Protein AF-A0AAE1HUH4-F1 (afdb_monomer_lite)

pLDDT: mean 73.38, std 11.6, range [44.47, 88.38]

Secondary structure (DSSP, 8-state):
-EEEEEE-SSEEEEEEEEE----SSS---TTSSEEEEEEE-TTSEEEEEEEETTEEEEEEEETTTTEEEEE---TTEEEEEEEEEETTEEEEEEEEEEEGGGS-SEEEEEEEEEEEESSTT---EEEEEEEEEEEEEEE---

Radius of gyration: 15.28 Å; chains: 1; bounding box: 46×29×45 Å

Organism: NCBI:txid407009

Foldseek 3Di:
DDWDWDDDLWKIKIKDKFDFAAAPDDPDDQQFQWKWKWFDDPQGWIWIWIQGQVWIWIWTADPVVRDTDIDDADPQKDKDWHWDQDPVGIMIIMMMIHTCVRHDQWGQKIWIWGWYAPHNHDPHIDTHGPDIDGRPPDNNDD

Sequence (142 aa):
MTMKLTTDTDYLSVEFNAPFIKPNVGSWDSDWDRVHLFLADDSHKLTELRFTELGSTLRLYWAPYNVLKTLSPGDDAKFQGSVKVTDNGTRLTGKAKVHRSLLPPRITLVNAASVHPANSSTSTLEYDNMYSITNYGIALPD

Structure (mmCIF, N/CA/C/O backbone):
data_AF-A0AAE1HUH4-F1
#
_entry.id   AF-A0AAE1HUH4-F1
#
loop_
_atom_site.group_PDB
_atom_site.id
_atom_site.type_symbol
_atom_site.label_atom_id
_atom_site.label_alt_id
_atom_site.label_comp_id
_atom_site.label_asym_id
_atom_site.label_entity_id
_atom_site.label_seq_id
_atom_site.pdbx_PDB_ins_code
_atom_site.Cartn_x
_atom_site.Cartn_y
_atom_site.Cartn_z
_atom_site.occupancy
_atom_site.B_iso_or_equiv
_atom_site.auth_seq_id
_atom_site.auth_comp_id
_atom_site.auth_asym_id
_atom_site.auth_atom_id
_atom_site.pdbx_PDB_model_num
ATOM 1 N N . MET A 1 1 ? 11.261 -7.637 -2.038 1.00 79.88 1 MET A N 1
ATOM 2 C CA . MET A 1 1 ? 10.648 -6.361 -1.603 1.00 79.88 1 MET A CA 1
ATOM 3 C C . MET A 1 1 ? 10.810 -6.308 -0.109 1.00 79.88 1 MET A C 1
ATOM 5 O O . MET A 1 1 ? 10.820 -7.354 0.525 1.00 79.88 1 MET A O 1
ATOM 9 N N . THR A 1 2 ? 10.950 -5.117 0.447 1.00 85.19 2 THR A N 1
ATOM 10 C CA . THR A 1 2 ? 10.806 -4.916 1.885 1.00 85.19 2 THR A CA 1
ATOM 11 C C . THR A 1 2 ? 9.607 -4.021 2.138 1.00 85.19 2 THR A C 1
ATOM 13 O O . THR A 1 2 ? 9.329 -3.105 1.361 1.00 85.19 2 THR A O 1
ATOM 16 N N . MET A 1 3 ? 8.880 -4.312 3.211 1.00 85.50 3 MET A N 1
ATOM 17 C CA . MET A 1 3 ? 7.770 -3.499 3.681 1.00 85.50 3 MET A CA 1
ATOM 18 C C . MET A 1 3 ? 7.820 -3.436 5.200 1.00 85.50 3 MET A C 1
ATOM 20 O O . MET A 1 3 ? 8.030 -4.447 5.872 1.00 85.50 3 MET A O 1
ATOM 24 N N . LYS A 1 4 ? 7.647 -2.229 5.727 1.00 87.56 4 LYS A N 1
ATOM 25 C CA . LYS A 1 4 ? 7.547 -1.954 7.150 1.00 87.56 4 LYS A CA 1
ATOM 26 C C . LYS A 1 4 ? 6.216 -1.272 7.413 1.00 87.56 4 LYS A C 1
ATOM 28 O O . LYS A 1 4 ? 5.910 -0.241 6.819 1.00 87.56 4 LYS A O 1
ATOM 33 N N . LEU A 1 5 ? 5.464 -1.849 8.338 1.00 86.50 5 LEU A N 1
ATOM 34 C CA . LEU A 1 5 ? 4.214 -1.306 8.843 1.00 86.50 5 LEU A CA 1
ATOM 35 C C . LEU A 1 5 ? 4.450 -0.854 10.276 1.00 86.50 5 LEU A C 1
ATOM 37 O O . LEU A 1 5 ? 5.026 -1.591 11.075 1.00 86.50 5 LEU A O 1
ATOM 41 N N . THR A 1 6 ? 4.060 0.377 10.576 1.00 86.94 6 THR A N 1
ATOM 42 C CA . THR A 1 6 ? 4.134 0.948 11.921 1.00 86.94 6 THR A CA 1
ATOM 43 C C . THR A 1 6 ? 2.792 1.586 12.221 1.00 86.94 6 THR A C 1
ATOM 45 O O . THR A 1 6 ? 2.291 2.354 11.405 1.00 86.94 6 THR A O 1
ATOM 48 N N . THR A 1 7 ? 2.212 1.279 13.371 1.00 83.38 7 THR A N 1
ATOM 49 C CA . THR A 1 7 ? 0.950 1.873 13.813 1.00 83.38 7 THR A CA 1
ATOM 50 C C . THR A 1 7 ? 1.205 2.789 14.995 1.00 83.38 7 THR A C 1
ATOM 52 O O . THR A 1 7 ? 1.943 2.425 15.911 1.00 83.38 7 THR A O 1
ATOM 55 N N . ASP A 1 8 ? 0.587 3.962 14.973 1.00 82.81 8 ASP A N 1
ATOM 56 C CA . ASP A 1 8 ? 0.393 4.791 16.159 1.00 82.81 8 ASP A CA 1
ATOM 57 C C . ASP A 1 8 ? -1.100 4.820 16.520 1.00 82.81 8 ASP A C 1
ATOM 59 O O . ASP A 1 8 ? -1.877 4.015 15.998 1.00 82.81 8 ASP A O 1
ATOM 63 N N . THR A 1 9 ? -1.495 5.696 17.446 1.00 80.38 9 THR A N 1
ATOM 64 C CA . THR A 1 9 ? -2.890 5.807 17.871 1.00 80.38 9 T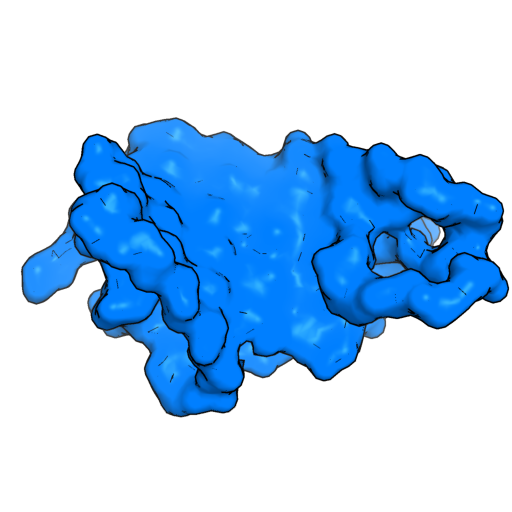HR A CA 1
ATOM 65 C C . THR A 1 9 ? -3.802 6.069 16.676 1.00 80.38 9 THR A C 1
ATOM 67 O O .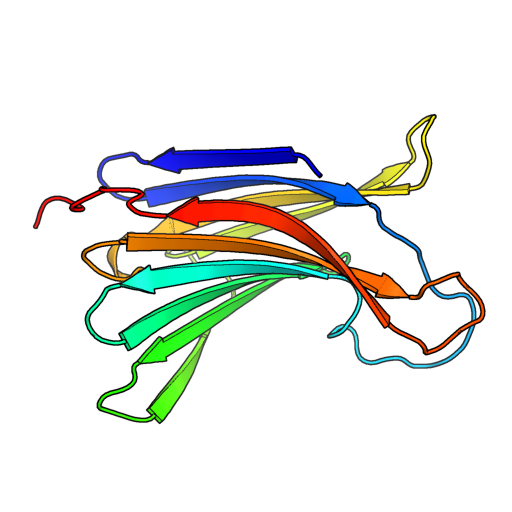 THR A 1 9 ? -4.810 5.394 16.537 1.00 80.38 9 THR A O 1
ATOM 70 N N . ASP A 1 10 ? -3.437 6.994 15.788 1.00 83.44 10 ASP A N 1
ATOM 71 C CA . ASP A 1 10 ? -4.318 7.542 14.755 1.00 83.44 10 ASP A CA 1
ATOM 72 C C . ASP A 1 10 ? -4.022 7.034 13.346 1.00 83.44 10 ASP A C 1
ATOM 74 O O . ASP A 1 10 ? -4.869 7.146 12.460 1.00 83.44 10 ASP A O 1
ATOM 78 N N . TYR A 1 11 ? -2.836 6.482 13.107 1.00 84.50 11 TYR A N 1
ATOM 79 C CA . TYR A 1 11 ? -2.357 6.227 11.760 1.00 84.50 11 TYR A CA 1
ATOM 80 C C . TYR A 1 11 ? -1.646 4.888 11.603 1.00 84.50 11 TYR A C 1
ATOM 82 O O . TYR A 1 11 ? -0.840 4.460 12.430 1.00 84.50 11 TYR A O 1
ATOM 90 N N . LEU A 1 12 ? -1.849 4.297 10.428 1.00 85.94 12 LEU A N 1
ATOM 91 C CA . LEU A 1 12 ? -0.947 3.314 9.851 1.00 85.94 12 LEU A CA 1
ATOM 92 C C . LEU A 1 12 ? 0.073 4.034 8.971 1.00 85.94 12 LEU A C 1
ATOM 94 O O . LEU A 1 12 ? -0.281 4.689 7.990 1.00 85.94 12 LEU A O 1
ATOM 98 N N . SER A 1 13 ? 1.346 3.863 9.298 1.00 87.25 13 SER A N 1
ATOM 99 C CA . SER A 1 13 ? 2.466 4.260 8.456 1.00 87.25 13 SER A CA 1
ATOM 100 C C . SER A 1 13 ? 3.027 3.046 7.723 1.00 87.25 13 SER A C 1
ATOM 102 O O . SER A 1 13 ? 3.344 2.022 8.330 1.00 87.25 13 SER A O 1
ATOM 104 N N . VAL A 1 14 ? 3.172 3.176 6.410 1.00 86.38 14 VAL A N 1
ATOM 105 C CA . VAL A 1 14 ? 3.737 2.163 5.518 1.00 86.38 14 VAL A CA 1
ATOM 106 C C . VAL A 1 14 ? 5.010 2.729 4.926 1.00 86.38 14 VAL A C 1
ATOM 108 O O . VAL A 1 14 ? 4.992 3.833 4.393 1.00 86.38 14 VAL A O 1
ATOM 111 N N . GLU A 1 15 ? 6.095 1.971 4.961 1.00 88.38 15 GLU A N 1
ATOM 112 C CA . GLU A 1 15 ? 7.286 2.236 4.159 1.00 88.38 15 GLU A CA 1
ATOM 113 C C . GLU A 1 15 ? 7.612 0.990 3.345 1.00 88.38 15 GLU A C 1
ATOM 115 O O . GLU A 1 15 ? 7.601 -0.120 3.880 1.00 88.38 15 GLU A O 1
ATOM 120 N N . PHE A 1 16 ? 7.906 1.148 2.057 1.00 86.00 16 PHE A N 1
ATOM 121 C CA . PHE A 1 16 ? 8.233 0.010 1.206 1.00 86.00 16 PHE A CA 1
ATOM 122 C C . PHE A 1 16 ? 9.378 0.298 0.245 1.00 86.00 16 PHE A C 1
ATOM 124 O O . PHE A 1 16 ? 9.701 1.443 -0.087 1.00 86.00 16 PHE A O 1
ATOM 131 N N . ASN A 1 17 ? 9.969 -0.796 -0.221 1.00 86.75 17 ASN A N 1
ATOM 132 C CA . ASN A 1 17 ? 10.973 -0.804 -1.260 1.00 86.75 17 ASN A CA 1
ATOM 133 C C . ASN A 1 17 ? 10.814 -2.060 -2.135 1.00 86.75 17 ASN A C 1
ATOM 135 O O . ASN A 1 17 ? 11.133 -3.180 -1.715 1.00 86.75 17 ASN A O 1
ATOM 139 N N . ALA A 1 18 ? 10.364 -1.880 -3.372 1.00 85.44 18 ALA A N 1
ATOM 140 C CA . ALA A 1 18 ? 10.025 -2.954 -4.299 1.00 85.44 18 ALA A CA 1
ATOM 141 C C . ALA A 1 18 ? 10.832 -2.881 -5.607 1.00 85.44 18 ALA A C 1
ATOM 143 O O . ALA A 1 18 ? 11.292 -1.797 -5.970 1.00 85.44 18 ALA A O 1
ATOM 144 N N . PRO A 1 19 ? 11.035 -4.014 -6.306 1.00 82.38 19 PRO A N 1
ATOM 145 C CA . PRO A 1 19 ? 11.488 -4.007 -7.694 1.00 82.38 19 PRO A CA 1
ATOM 146 C C . PRO A 1 19 ? 10.601 -3.106 -8.557 1.00 82.38 19 PRO A C 1
ATOM 148 O O . PRO A 1 19 ? 9.403 -2.980 -8.303 1.00 82.38 19 PRO A O 1
ATOM 151 N N . PHE A 1 20 ? 11.201 -2.458 -9.549 1.00 79.44 20 PHE A N 1
ATOM 152 C CA . PHE A 1 20 ? 10.492 -1.641 -10.523 1.00 79.44 20 PHE A CA 1
ATOM 153 C C . PHE A 1 20 ? 11.140 -1.815 -11.889 1.00 79.44 20 PHE A C 1
ATOM 155 O O . PHE A 1 20 ? 12.350 -1.634 -12.033 1.00 79.44 20 PHE A O 1
ATOM 162 N N . ILE A 1 21 ? 10.331 -2.143 -12.890 1.00 77.69 21 ILE A N 1
ATOM 163 C CA . ILE A 1 21 ? 10.780 -2.303 -14.269 1.00 77.69 21 ILE A CA 1
ATOM 164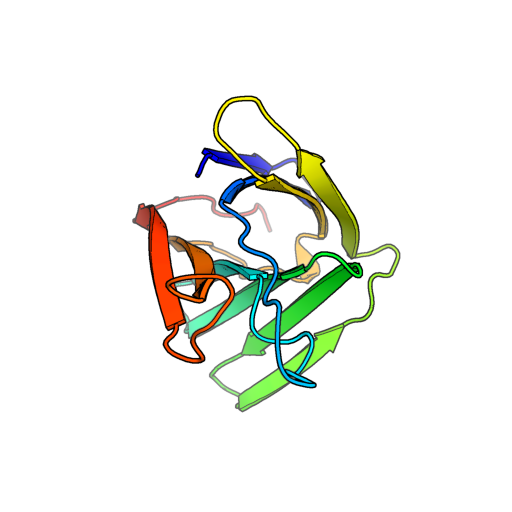 C C . ILE A 1 21 ? 9.972 -1.331 -15.111 1.00 77.69 21 ILE A C 1
ATOM 166 O O . ILE A 1 21 ? 8.788 -1.546 -15.320 1.00 77.69 21 ILE A O 1
ATOM 170 N N . LYS A 1 22 ? 10.618 -0.269 -15.603 1.00 73.62 22 LYS A N 1
ATOM 171 C CA . LYS A 1 22 ? 9.954 0.681 -16.496 1.00 73.62 22 LYS A CA 1
ATOM 172 C C . LYS A 1 22 ? 9.776 0.052 -17.886 1.00 73.62 22 LYS A C 1
ATOM 174 O O . LYS A 1 22 ? 10.782 -0.351 -18.480 1.00 73.62 22 LYS A O 1
ATOM 179 N N . PRO A 1 23 ? 8.554 -0.024 -18.436 1.00 67.94 23 PRO A N 1
ATOM 180 C CA . PRO A 1 23 ? 8.338 -0.513 -19.790 1.00 67.94 23 PRO A CA 1
ATOM 181 C C . PRO A 1 23 ? 8.875 0.477 -20.834 1.00 67.94 23 PRO A C 1
ATOM 183 O O . PRO A 1 23 ? 8.776 1.694 -20.684 1.00 67.94 23 PRO A O 1
ATOM 186 N N . ASN A 1 24 ? 9.432 -0.063 -21.918 1.00 66.44 24 ASN A N 1
ATOM 187 C CA . ASN A 1 24 ? 9.988 0.686 -23.046 1.00 66.44 24 ASN A CA 1
ATOM 188 C C . ASN A 1 24 ? 8.953 0.950 -24.157 1.00 66.44 24 ASN A C 1
ATOM 190 O O . ASN A 1 24 ? 9.233 1.733 -25.063 1.00 66.44 24 ASN A O 1
ATOM 194 N N . VAL A 1 25 ? 7.783 0.294 -24.134 1.00 56.03 25 VAL A N 1
ATOM 195 C CA . VAL A 1 25 ? 6.802 0.338 -25.235 1.00 56.03 25 VAL A CA 1
ATOM 196 C C . VAL A 1 25 ? 5.351 0.354 -24.732 1.00 56.03 25 VAL A C 1
ATOM 198 O O . VAL A 1 25 ? 4.968 -0.466 -23.903 1.00 56.03 25 VAL A O 1
ATOM 201 N N . GLY A 1 26 ? 4.530 1.240 -25.315 1.00 53.12 26 GLY A N 1
ATOM 202 C CA . GLY A 1 26 ? 3.070 1.314 -25.144 1.00 53.12 26 GLY A CA 1
ATOM 203 C C . GLY A 1 26 ? 2.580 2.385 -24.158 1.00 53.12 26 GLY A C 1
ATOM 204 O O . GLY A 1 26 ? 3.223 2.654 -23.148 1.00 53.12 26 GLY A O 1
ATOM 205 N N . SER A 1 27 ? 1.415 2.987 -24.442 1.00 50.94 27 SER A N 1
ATOM 206 C CA . SER A 1 27 ? 0.646 3.759 -23.455 1.00 50.94 27 SER A CA 1
ATOM 207 C C . SER A 1 27 ? -0.082 2.778 -22.539 1.00 50.94 27 SER A C 1
ATOM 209 O O . SER A 1 27 ? -1.274 2.511 -22.698 1.00 50.94 27 SER A O 1
ATOM 211 N N . TRP A 1 28 ? 0.660 2.154 -21.637 1.00 51.50 28 TRP A N 1
ATOM 212 C CA . TRP A 1 28 ? 0.045 1.335 -20.610 1.00 51.50 28 TRP A CA 1
ATOM 213 C C . TRP A 1 28 ? -0.493 2.263 -19.538 1.00 51.50 28 TRP A C 1
ATOM 215 O O . TRP A 1 28 ? 0.176 3.210 -19.125 1.00 51.50 28 TRP A O 1
ATOM 225 N N . ASP A 1 29 ? -1.739 2.006 -19.157 1.00 49.59 29 ASP A N 1
ATOM 226 C CA . ASP A 1 29 ? -2.400 2.631 -18.024 1.00 49.59 29 ASP A CA 1
ATOM 227 C C . ASP A 1 29 ? -1.382 2.743 -16.879 1.00 49.59 29 ASP A C 1
ATOM 229 O O . ASP A 1 29 ? -0.712 1.764 -16.541 1.00 49.59 29 ASP A O 1
ATOM 233 N N . SER A 1 30 ? -1.278 3.900 -16.226 1.00 54.28 30 SER A N 1
ATOM 234 C CA . SER A 1 30 ? -0.464 4.103 -15.008 1.00 54.28 30 SER A CA 1
ATOM 235 C C . SER A 1 30 ? -0.893 3.201 -13.830 1.00 54.28 30 SER A C 1
ATOM 237 O O . SER A 1 30 ? -0.527 3.419 -12.668 1.00 54.28 30 SER A O 1
ATOM 239 N N . ASP A 1 31 ? -1.749 2.219 -14.130 1.00 51.38 31 ASP A N 1
ATOM 240 C CA . ASP A 1 31 ? -2.428 1.316 -13.246 1.00 51.38 31 ASP A CA 1
ATOM 241 C C . ASP A 1 31 ? -1.672 0.032 -12.900 1.00 51.38 31 ASP A C 1
ATOM 243 O O . ASP A 1 31 ? -2.051 -0.609 -11.917 1.00 51.38 31 ASP A O 1
ATOM 247 N N . TRP A 1 32 ? -0.599 -0.289 -13.632 1.00 55.94 32 TRP A N 1
ATOM 248 C CA . TRP A 1 32 ? -0.034 -1.644 -13.676 1.00 55.94 32 TRP A CA 1
ATOM 249 C C . TRP A 1 32 ? 1.392 -1.790 -13.107 1.00 55.94 32 TRP A C 1
ATOM 251 O O . TRP A 1 32 ? 1.698 -2.866 -12.605 1.00 55.94 32 TRP A O 1
ATOM 261 N N . ASP A 1 33 ? 2.215 -0.730 -13.073 1.00 60.12 33 ASP A N 1
ATOM 262 C CA . ASP A 1 33 ? 3.504 -0.720 -12.349 1.00 60.12 33 ASP A CA 1
ATOM 263 C C . ASP A 1 33 ? 3.324 -0.167 -10.939 1.00 60.12 33 ASP A C 1
ATOM 265 O O . ASP A 1 33 ? 3.356 1.050 -10.701 1.00 60.12 33 ASP A O 1
ATOM 269 N N . ARG A 1 34 ? 3.063 -1.068 -9.993 1.00 77.56 34 ARG A N 1
ATOM 270 C CA . ARG A 1 34 ? 2.594 -0.669 -8.670 1.00 77.56 34 ARG A CA 1
ATOM 271 C C . ARG A 1 34 ? 3.051 -1.583 -7.560 1.00 77.56 34 ARG A C 1
ATOM 273 O O . ARG A 1 34 ? 3.221 -2.783 -7.735 1.00 77.56 34 ARG A O 1
ATOM 280 N N . VAL A 1 35 ? 3.114 -1.015 -6.364 1.00 83.62 35 VAL A N 1
ATOM 281 C CA . VAL A 1 35 ? 2.968 -1.803 -5.141 1.00 83.62 35 VAL A CA 1
ATOM 282 C C . VAL A 1 35 ? 1.516 -1.732 -4.704 1.00 83.62 35 VAL A C 1
ATOM 284 O O . VAL A 1 35 ? 0.970 -0.642 -4.537 1.00 83.62 35 VAL A O 1
ATOM 287 N N . HIS A 1 36 ? 0.900 -2.896 -4.534 1.00 85.75 36 HIS A N 1
ATOM 288 C CA . HIS A 1 36 ? -0.438 -3.050 -3.980 1.00 85.75 36 HIS A CA 1
ATOM 289 C C . HIS A 1 36 ? -0.298 -3.599 -2.568 1.00 85.75 36 HIS A C 1
ATOM 291 O O . HIS A 1 36 ? 0.331 -4.636 -2.383 1.00 85.75 36 HIS A O 1
ATOM 297 N N . LEU A 1 37 ? -0.872 -2.913 -1.585 1.00 86.44 37 LEU A N 1
ATOM 298 C CA . LEU A 1 37 ? -0.968 -3.372 -0.203 1.00 86.44 37 LEU A CA 1
ATOM 299 C C . LEU A 1 37 ? -2.442 -3.507 0.171 1.00 86.44 37 LEU A C 1
ATOM 301 O O . LEU A 1 37 ? -3.175 -2.524 0.205 1.00 86.44 37 LEU A O 1
ATOM 305 N N . PHE A 1 38 ? -2.846 -4.729 0.472 1.00 87.31 38 PHE A N 1
ATOM 306 C CA . PHE A 1 38 ? -4.170 -5.127 0.909 1.00 87.31 38 PHE A CA 1
ATOM 307 C C . PHE A 1 38 ? -4.191 -5.293 2.427 1.00 87.31 38 PHE A C 1
ATOM 309 O O . PHE A 1 38 ? -3.371 -6.010 3.002 1.00 87.31 38 PHE A O 1
ATOM 316 N N . LEU A 1 39 ? -5.155 -4.638 3.062 1.00 87.31 39 LEU A N 1
ATOM 317 C CA . LEU A 1 39 ? -5.444 -4.708 4.488 1.00 87.31 39 LEU A CA 1
ATOM 318 C C . LEU A 1 39 ? -6.890 -5.163 4.620 1.00 87.31 39 LEU A C 1
ATOM 320 O O . LEU A 1 39 ? -7.786 -4.425 4.215 1.00 87.31 39 LEU A O 1
ATOM 324 N N . ALA A 1 40 ? -7.123 -6.359 5.146 1.00 86.44 40 ALA A N 1
ATOM 325 C CA . ALA A 1 40 ? -8.468 -6.904 5.279 1.00 86.44 40 ALA A CA 1
ATOM 326 C C . ALA A 1 40 ? -8.790 -7.281 6.724 1.00 86.44 40 ALA A C 1
ATOM 328 O O . ALA A 1 40 ? -7.898 -7.651 7.492 1.00 86.44 40 ALA A O 1
ATOM 329 N N . ASP A 1 41 ? -10.072 -7.183 7.065 1.00 85.12 41 ASP A N 1
ATOM 330 C CA . ASP A 1 41 ? -10.639 -7.783 8.270 1.00 85.12 41 ASP A CA 1
ATOM 331 C C . ASP A 1 41 ? -11.475 -9.030 7.950 1.00 85.12 41 ASP A C 1
ATOM 333 O O . ASP A 1 41 ? -11.846 -9.293 6.802 1.00 85.12 41 ASP A O 1
ATOM 337 N N . ASP A 1 42 ? -11.816 -9.783 8.996 1.00 80.25 42 ASP A N 1
ATOM 338 C CA . ASP A 1 42 ? -12.645 -10.992 8.893 1.00 80.25 42 ASP A CA 1
ATOM 339 C C . ASP A 1 42 ? -14.107 -10.687 8.502 1.00 80.25 42 ASP A C 1
ATOM 341 O O . ASP A 1 42 ? -14.874 -11.601 8.210 1.00 80.25 42 ASP A O 1
ATOM 345 N N . SER A 1 43 ? -14.507 -9.409 8.486 1.00 74.69 43 SER A N 1
ATOM 346 C CA . SER A 1 43 ? -15.850 -8.937 8.121 1.00 74.69 43 SER A CA 1
ATOM 347 C C . SER A 1 43 ? -15.955 -8.474 6.663 1.00 74.69 43 SER A C 1
ATOM 349 O O . SER A 1 43 ? -16.936 -7.832 6.280 1.00 74.69 43 SER A O 1
ATOM 351 N N . HIS A 1 44 ? -14.955 -8.814 5.840 1.00 72.75 44 HIS A N 1
ATOM 352 C CA . HIS A 1 44 ? -14.874 -8.481 4.418 1.00 72.75 44 HIS A CA 1
ATOM 353 C C . HIS A 1 44 ? -14.740 -6.974 4.122 1.00 72.75 44 HIS A C 1
ATOM 355 O O . HIS A 1 44 ? -15.080 -6.510 3.028 1.00 72.75 44 HIS A O 1
ATOM 361 N N . LYS A 1 45 ? -14.227 -6.179 5.066 1.00 80.50 45 LYS A N 1
ATOM 362 C CA . LYS A 1 45 ? -13.731 -4.834 4.752 1.00 80.50 45 LYS A CA 1
ATOM 363 C C . LYS A 1 45 ? -12.295 -4.942 4.264 1.00 80.50 45 LYS A C 1
ATOM 365 O O . LYS A 1 45 ? -11.477 -5.625 4.874 1.00 80.50 45 LYS A O 1
ATOM 370 N N . LEU A 1 46 ? -11.995 -4.245 3.175 1.00 83.50 46 LEU A N 1
ATOM 371 C CA . LEU A 1 46 ? -10.696 -4.256 2.525 1.00 83.50 46 LEU A CA 1
ATOM 372 C C . LEU A 1 46 ? -10.265 -2.821 2.227 1.00 83.50 46 LEU A C 1
ATOM 374 O O . LEU A 1 46 ? -10.977 -2.065 1.570 1.00 83.50 46 LEU A O 1
ATOM 378 N N . THR A 1 47 ? -9.058 -2.473 2.643 1.00 84.94 47 THR A N 1
ATOM 379 C CA . THR A 1 47 ? -8.370 -1.269 2.189 1.00 84.94 47 THR A CA 1
ATOM 380 C C . THR A 1 47 ? -7.211 -1.680 1.296 1.00 84.94 47 THR A C 1
ATOM 382 O O . THR A 1 47 ? -6.392 -2.517 1.670 1.00 84.94 47 THR A O 1
ATOM 385 N N . GLU A 1 48 ? -7.139 -1.086 0.111 1.00 85.06 48 GLU A N 1
ATOM 386 C CA . GLU A 1 48 ? -6.042 -1.254 -0.830 1.00 85.06 48 GLU A CA 1
ATOM 387 C C . GLU A 1 48 ? -5.274 0.066 -0.971 1.00 85.06 48 GLU A C 1
ATOM 389 O O . GLU A 1 48 ? -5.815 1.103 -1.365 1.00 85.06 48 GLU A O 1
ATOM 394 N N . LEU A 1 49 ? -3.981 0.014 -0.671 1.00 81.44 49 LEU A N 1
ATOM 395 C CA . LEU A 1 49 ? -3.030 1.094 -0.885 1.00 81.44 49 LEU A CA 1
ATOM 396 C C . LEU A 1 49 ? -2.242 0.789 -2.152 1.00 81.44 49 LEU A C 1
ATOM 398 O O . LEU A 1 49 ? -1.544 -0.222 -2.226 1.00 81.44 49 LEU A O 1
ATOM 402 N N . ARG A 1 50 ? -2.352 1.668 -3.146 1.00 80.94 50 ARG A N 1
ATOM 403 C CA . ARG A 1 50 ? -1.628 1.560 -4.411 1.00 80.94 50 ARG A CA 1
ATOM 404 C C . ARG A 1 50 ? -0.548 2.617 -4.479 1.00 80.94 50 ARG A C 1
ATOM 406 O O . ARG A 1 50 ? -0.827 3.803 -4.324 1.00 80.94 50 ARG A O 1
ATOM 413 N N . PHE A 1 51 ? 0.671 2.198 -4.767 1.00 78.19 51 PHE A N 1
ATOM 414 C CA . PHE A 1 51 ? 1.813 3.086 -4.929 1.00 78.19 51 PHE A CA 1
ATOM 415 C C . PHE A 1 51 ? 2.359 2.961 -6.340 1.00 78.19 51 PHE A C 1
ATOM 417 O O . PHE A 1 51 ? 2.605 1.851 -6.796 1.00 78.19 51 PHE A O 1
ATOM 424 N N . THR A 1 52 ? 2.555 4.089 -7.011 1.00 74.81 52 THR A N 1
ATOM 425 C CA . THR A 1 52 ? 3.018 4.192 -8.402 1.00 74.81 52 THR A CA 1
ATOM 426 C C . THR A 1 52 ? 4.202 5.159 -8.480 1.00 74.81 52 THR A C 1
ATOM 428 O O . THR A 1 52 ? 4.495 5.869 -7.512 1.00 74.81 52 THR A O 1
ATOM 431 N N . GLU A 1 53 ? 4.865 5.240 -9.637 1.00 67.88 53 GLU A N 1
ATOM 432 C CA . GLU A 1 53 ? 5.897 6.260 -9.873 1.00 67.88 53 GLU A CA 1
ATOM 433 C C . GLU A 1 53 ? 5.338 7.697 -9.873 1.00 67.88 53 GLU A C 1
ATOM 435 O O . GLU A 1 53 ? 6.033 8.622 -9.460 1.00 67.88 53 GLU A O 1
ATOM 440 N N . LEU A 1 54 ? 4.079 7.881 -10.294 1.00 64.94 54 LEU A N 1
ATOM 441 C CA . LEU A 1 54 ? 3.428 9.191 -10.453 1.00 64.94 54 LEU A CA 1
ATOM 442 C C . LEU A 1 54 ? 2.699 9.659 -9.187 1.00 64.94 54 LEU A C 1
ATOM 444 O O . LEU A 1 54 ? 2.100 10.732 -9.163 1.00 64.94 54 LEU A O 1
ATOM 448 N N . GLY A 1 55 ? 2.723 8.847 -8.133 1.00 62.16 55 GLY A N 1
ATOM 449 C CA . GLY A 1 55 ? 1.967 9.073 -6.911 1.00 62.16 55 GLY A CA 1
ATOM 450 C C . GLY A 1 55 ? 1.262 7.807 -6.463 1.00 62.16 55 GLY A C 1
ATOM 451 O O . GLY A 1 55 ? 1.617 6.695 -6.835 1.00 62.16 55 GLY A O 1
ATOM 452 N N . SER A 1 56 ? 0.253 7.950 -5.632 1.00 64.38 56 SER A N 1
ATOM 453 C CA . SER A 1 56 ? -0.381 6.824 -4.949 1.00 64.38 56 SER A CA 1
ATOM 454 C C . SER A 1 56 ? -1.874 7.042 -4.853 1.00 64.38 56 SER A C 1
ATOM 456 O O . SER A 1 56 ? -2.349 8.178 -4.822 1.00 64.38 56 SER A O 1
ATOM 458 N N . THR A 1 57 ? -2.605 5.951 -4.720 1.00 70.50 57 THR A N 1
ATOM 459 C CA . THR A 1 57 ? -4.056 5.965 -4.630 1.00 70.50 57 THR A CA 1
ATOM 460 C C . THR A 1 57 ? -4.504 5.110 -3.458 1.00 70.50 57 THR A C 1
ATOM 462 O O . THR A 1 57 ? -3.981 4.019 -3.238 1.00 70.50 57 THR A O 1
ATOM 465 N N . LEU A 1 58 ? -5.503 5.596 -2.728 1.00 67.50 58 LEU A N 1
ATOM 466 C CA . LEU A 1 58 ? -6.202 4.828 -1.707 1.00 67.50 58 LEU A CA 1
ATOM 467 C C . LEU A 1 58 ? -7.524 4.336 -2.286 1.00 67.50 58 LEU A C 1
ATOM 469 O O . LEU A 1 58 ? -8.350 5.146 -2.716 1.00 67.50 58 LEU A O 1
ATOM 473 N N . ARG A 1 59 ? -7.733 3.021 -2.281 1.00 73.75 59 ARG A N 1
ATOM 474 C CA . ARG A 1 59 ? -9.011 2.403 -2.631 1.00 73.75 59 ARG A CA 1
ATOM 475 C C . ARG A 1 59 ? -9.583 1.714 -1.401 1.00 73.75 59 ARG A C 1
ATOM 477 O O . ARG A 1 59 ? -8.924 0.900 -0.765 1.00 73.75 59 ARG A O 1
ATOM 484 N N . LEU A 1 60 ? -10.818 2.059 -1.069 1.00 67.62 60 LEU A N 1
ATOM 485 C CA . LEU A 1 60 ? -11.570 1.459 0.026 1.00 67.62 60 LEU A CA 1
ATOM 486 C C . LEU A 1 60 ? -12.664 0.580 -0.559 1.00 67.62 60 LEU A C 1
ATOM 488 O O . LEU A 1 60 ? -13.419 1.038 -1.421 1.00 67.62 60 LEU A O 1
ATOM 492 N N . TYR A 1 61 ? -12.747 -0.654 -0.078 1.00 72.69 61 TYR A N 1
ATOM 493 C CA . TYR A 1 61 ? -13.770 -1.617 -0.449 1.00 72.69 61 TYR A CA 1
ATOM 494 C C . TYR A 1 61 ? -14.496 -2.140 0.794 1.00 72.69 61 TYR A C 1
ATOM 496 O O . TYR A 1 61 ? -13.886 -2.630 1.747 1.00 72.69 61 TYR A O 1
ATOM 504 N N . TRP A 1 62 ? -15.827 -2.062 0.770 1.00 70.00 62 TRP A N 1
ATOM 505 C CA . TRP A 1 62 ? -16.680 -2.539 1.858 1.00 70.00 62 TRP A CA 1
ATOM 506 C C . TRP A 1 62 ? -17.734 -3.519 1.343 1.00 70.00 62 TRP A C 1
ATOM 508 O O . TRP A 1 62 ? -18.682 -3.129 0.655 1.00 70.00 62 TRP A O 1
ATOM 518 N N . ALA A 1 63 ? -17.586 -4.795 1.711 1.00 50.75 63 ALA A N 1
ATOM 519 C CA . ALA A 1 63 ? -18.381 -5.880 1.147 1.00 50.75 63 ALA A CA 1
ATOM 520 C C . ALA A 1 63 ? -19.856 -6.000 1.580 1.00 50.75 63 ALA A C 1
ATOM 522 O O . ALA A 1 63 ? -20.567 -6.690 0.857 1.00 50.75 63 ALA A O 1
ATOM 523 N N . PRO A 1 64 ? -20.418 -5.349 2.623 1.00 53.12 64 PRO A N 1
ATOM 524 C CA . PRO A 1 64 ? -21.878 -5.347 2.707 1.00 53.12 64 PRO A CA 1
ATOM 525 C C . PRO A 1 64 ? -22.524 -4.402 1.676 1.00 53.12 64 PRO A C 1
ATOM 527 O O . PRO A 1 64 ? -23.709 -4.547 1.399 1.00 53.12 64 PRO A O 1
ATOM 530 N N . TYR A 1 65 ? -21.772 -3.461 1.078 1.00 52.97 65 TYR A N 1
ATOM 531 C CA . TYR A 1 65 ? -22.340 -2.407 0.221 1.00 52.97 65 TYR A CA 1
ATOM 532 C C . TYR A 1 65 ? -21.793 -2.362 -1.214 1.00 52.97 65 TYR A C 1
ATOM 534 O O . TYR A 1 65 ? -22.275 -1.555 -2.005 1.00 52.97 65 TYR A O 1
ATOM 542 N N . ASN A 1 66 ? -20.793 -3.182 -1.570 1.00 59.62 66 ASN A N 1
ATOM 543 C CA . ASN A 1 66 ? -20.075 -3.098 -2.856 1.00 59.62 66 ASN A CA 1
ATOM 544 C C . ASN A 1 66 ? -19.590 -1.674 -3.193 1.00 59.62 66 ASN A C 1
ATOM 546 O O . ASN A 1 66 ? -19.459 -1.299 -4.358 1.00 59.62 66 ASN A O 1
ATOM 550 N N . VAL A 1 67 ? -19.328 -0.860 -2.169 1.00 59.97 67 VAL A N 1
ATOM 551 C CA . VAL A 1 67 ? -18.884 0.519 -2.358 1.00 59.97 67 VAL A CA 1
ATOM 552 C C . VAL A 1 67 ? -17.380 0.503 -2.560 1.00 59.97 67 VAL A C 1
ATOM 554 O O . VAL A 1 67 ? -16.629 0.158 -1.647 1.00 59.97 67 VAL A O 1
ATOM 557 N N . LEU A 1 68 ? -16.958 0.904 -3.757 1.00 65.06 68 LEU A N 1
ATOM 558 C CA . LEU A 1 68 ? -15.584 1.286 -4.039 1.00 65.06 68 LEU A CA 1
ATOM 559 C C . LEU A 1 68 ? -15.469 2.802 -3.881 1.00 65.06 68 LEU A C 1
ATOM 561 O O . LEU A 1 68 ? -16.028 3.556 -4.678 1.00 65.06 68 LEU A O 1
ATOM 565 N N . LYS A 1 69 ? -14.725 3.261 -2.874 1.00 67.25 69 LYS A N 1
ATOM 566 C CA . LYS A 1 69 ? -14.367 4.677 -2.746 1.00 67.25 69 LYS A CA 1
ATOM 567 C C . LYS A 1 69 ? -12.894 4.846 -3.082 1.00 67.25 69 LYS A C 1
ATOM 569 O O . LYS A 1 69 ? -12.034 4.295 -2.399 1.00 67.25 69 LYS A O 1
ATOM 574 N N . THR A 1 70 ? -12.608 5.618 -4.126 1.00 69.06 70 THR A N 1
ATOM 575 C CA . THR A 1 70 ? -11.242 6.063 -4.418 1.00 69.06 70 THR A CA 1
ATOM 576 C C . THR A 1 70 ? -11.047 7.427 -3.777 1.00 69.06 70 THR A C 1
ATOM 578 O O . THR A 1 70 ? -11.834 8.341 -4.020 1.00 69.06 70 THR A O 1
ATOM 581 N N . LEU A 1 71 ? -10.032 7.550 -2.930 1.00 64.00 71 LEU A N 1
ATOM 582 C CA . LEU A 1 71 ? -9.692 8.802 -2.270 1.00 64.00 71 LEU A CA 1
ATOM 583 C C . LEU A 1 71 ? -8.418 9.367 -2.889 1.00 64.00 71 LEU A C 1
ATOM 585 O O . LEU A 1 71 ? -7.395 8.680 -2.971 1.00 64.00 71 LEU A O 1
ATOM 589 N N . SER A 1 72 ? -8.484 10.633 -3.296 1.00 61.75 72 SER A N 1
ATOM 590 C CA . SER A 1 72 ? -7.279 11.424 -3.520 1.00 61.75 72 SER A CA 1
ATOM 591 C C . SER A 1 72 ? -6.565 11.621 -2.178 1.00 61.75 72 SER A C 1
ATOM 593 O O . SER A 1 72 ? -7.248 11.804 -1.166 1.00 61.75 72 SER A O 1
ATOM 595 N N . PRO A 1 73 ? -5.223 11.598 -2.146 1.00 57.16 73 PRO A N 1
ATOM 596 C CA . PRO A 1 73 ? -4.450 11.927 -0.953 1.00 57.16 73 PRO A CA 1
ATOM 597 C C . PRO A 1 73 ? -4.877 13.278 -0.358 1.00 57.16 73 PRO A C 1
ATOM 599 O O . PRO A 1 73 ? -4.619 14.324 -0.949 1.00 57.16 73 PRO A O 1
ATOM 602 N N . GLY A 1 74 ? -5.570 13.250 0.779 1.00 63.25 74 GLY A N 1
ATOM 603 C CA . GLY A 1 74 ? -5.929 14.426 1.576 1.00 63.25 74 GLY A CA 1
ATOM 604 C C . GLY A 1 74 ? -5.136 14.454 2.883 1.00 63.25 74 GLY A C 1
ATOM 605 O O . GLY A 1 74 ? -4.100 13.801 3.003 1.00 63.25 74 GLY A O 1
ATOM 606 N N . ASP A 1 75 ? -5.626 15.160 3.902 1.00 60.16 75 ASP A N 1
ATOM 607 C CA . ASP A 1 75 ? -4.991 15.107 5.228 1.00 60.16 75 ASP A CA 1
ATOM 608 C C . ASP A 1 75 ? -5.145 13.741 5.909 1.00 60.16 75 ASP A C 1
ATOM 610 O O . ASP A 1 75 ? -4.211 13.284 6.569 1.00 60.16 75 ASP A O 1
ATOM 614 N N . ASP A 1 76 ? -6.258 13.044 5.659 1.00 57.44 76 ASP A N 1
ATOM 615 C CA . ASP A 1 76 ? -6.532 11.712 6.217 1.00 57.44 76 ASP A CA 1
ATOM 616 C C . ASP A 1 76 ? -5.668 10.604 5.597 1.00 57.44 76 ASP A C 1
ATOM 618 O O . ASP A 1 76 ? -5.612 9.483 6.108 1.00 57.44 76 ASP A O 1
ATOM 622 N N . ALA A 1 77 ? -4.997 10.886 4.478 1.00 62.38 77 ALA A N 1
ATOM 623 C CA . ALA A 1 77 ? -4.103 9.937 3.840 1.00 62.38 77 ALA A CA 1
ATOM 624 C C . ALA A 1 77 ? -3.012 10.667 3.046 1.00 62.38 77 ALA A C 1
ATOM 626 O O . ALA A 1 77 ? -3.243 11.148 1.935 1.00 62.38 77 ALA A O 1
ATOM 627 N N . LYS A 1 78 ? -1.804 10.731 3.615 1.00 69.38 78 LYS A N 1
ATOM 628 C CA . LYS A 1 78 ? -0.629 11.344 2.984 1.00 69.38 78 LYS A CA 1
ATOM 629 C C . LYS A 1 78 ? 0.249 10.273 2.387 1.00 69.38 78 LYS A C 1
ATOM 631 O O . LYS A 1 78 ? 0.569 9.279 3.034 1.00 69.38 78 LYS A O 1
ATOM 636 N N . PHE A 1 79 ? 0.694 10.508 1.166 1.00 71.62 79 PHE A N 1
ATOM 637 C CA . PHE A 1 79 ? 1.469 9.527 0.444 1.00 71.62 79 PHE A CA 1
ATOM 638 C C . PHE A 1 79 ? 2.586 10.169 -0.355 1.00 71.62 79 PHE A C 1
ATOM 640 O O . PHE A 1 79 ? 2.436 11.260 -0.901 1.00 71.62 79 PHE A O 1
ATOM 647 N N . GLN A 1 80 ? 3.702 9.460 -0.440 1.00 66.12 80 GLN A N 1
ATOM 648 C CA . GLN A 1 80 ? 4.858 9.851 -1.226 1.00 66.12 80 GLN A CA 1
ATOM 649 C C . GLN A 1 80 ? 5.427 8.602 -1.895 1.00 66.12 80 GLN A C 1
ATOM 651 O O . GLN A 1 80 ? 5.787 7.644 -1.215 1.00 66.12 80 GLN A O 1
ATOM 656 N N . GLY A 1 81 ? 5.501 8.606 -3.223 1.00 61.97 81 GLY A N 1
ATOM 657 C CA . GLY A 1 81 ? 6.191 7.591 -4.017 1.00 61.97 81 GLY A CA 1
ATOM 658 C C . GLY A 1 81 ? 7.389 8.217 -4.722 1.00 61.97 81 GLY A C 1
ATOM 659 O O . GLY A 1 81 ? 7.345 9.383 -5.104 1.00 61.97 81 GLY A O 1
ATOM 660 N N . SER A 1 82 ? 8.479 7.468 -4.860 1.00 65.62 82 SER A N 1
ATOM 661 C CA . SER A 1 82 ? 9.629 7.867 -5.669 1.00 65.62 82 SER A CA 1
ATOM 662 C C . SER A 1 82 ? 10.347 6.648 -6.231 1.00 65.62 82 SER A C 1
ATOM 664 O O . SER A 1 82 ? 10.532 5.635 -5.547 1.00 65.62 82 SER A O 1
ATOM 666 N N . VAL A 1 83 ? 10.789 6.767 -7.477 1.00 66.81 83 VAL A N 1
ATOM 667 C CA . VAL A 1 83 ? 11.651 5.776 -8.119 1.00 66.81 83 VAL A CA 1
ATOM 668 C C . VAL A 1 83 ? 13.101 6.067 -7.742 1.00 66.81 83 VAL A C 1
ATOM 670 O O . VAL A 1 83 ? 13.545 7.215 -7.771 1.00 66.81 83 VAL A O 1
ATOM 673 N N . LYS A 1 84 ? 13.848 5.024 -7.385 1.00 76.38 84 LYS A N 1
ATOM 674 C CA . LYS A 1 84 ? 15.280 5.091 -7.084 1.00 76.38 84 LYS A CA 1
ATOM 675 C C . LYS A 1 84 ? 16.029 4.065 -7.919 1.00 76.38 84 LYS A C 1
ATOM 677 O O . LYS A 1 84 ? 15.628 2.908 -7.992 1.00 76.38 84 LYS A O 1
ATOM 682 N N . VAL A 1 85 ? 17.139 4.475 -8.521 1.00 70.62 85 VAL A N 1
ATOM 683 C CA . VAL A 1 85 ? 18.085 3.545 -9.150 1.00 70.62 85 VAL A CA 1
ATOM 684 C C . VAL A 1 85 ? 19.036 3.042 -8.067 1.00 70.62 85 VAL A C 1
ATOM 686 O O . VAL A 1 85 ? 19.553 3.837 -7.285 1.00 70.62 85 VAL A O 1
ATOM 689 N N . THR A 1 86 ? 19.220 1.728 -7.985 1.00 70.31 86 THR A N 1
ATOM 690 C CA . THR A 1 86 ? 20.138 1.077 -7.041 1.00 70.31 86 THR A CA 1
ATOM 691 C C . THR A 1 86 ? 21.082 0.148 -7.795 1.00 70.31 86 THR A C 1
ATOM 693 O O . THR A 1 86 ? 20.802 -0.207 -8.940 1.00 70.31 86 THR A O 1
ATOM 696 N N . ASP A 1 87 ? 22.155 -0.302 -7.146 1.00 64.50 87 ASP A N 1
ATOM 697 C CA . ASP A 1 87 ? 23.120 -1.241 -7.744 1.00 64.50 87 ASP A CA 1
ATOM 698 C C . ASP A 1 87 ? 22.467 -2.568 -8.181 1.00 64.50 87 ASP A C 1
ATOM 700 O O . ASP A 1 87 ? 22.916 -3.209 -9.125 1.00 64.50 87 ASP A O 1
ATOM 704 N N . ASN A 1 88 ? 21.345 -2.940 -7.550 1.00 68.62 88 ASN A N 1
ATOM 705 C CA . ASN A 1 88 ? 20.556 -4.139 -7.853 1.00 68.62 88 ASN A CA 1
ATOM 706 C C . ASN A 1 88 ? 19.366 -3.857 -8.797 1.00 68.62 88 ASN A C 1
ATOM 708 O O . ASN A 1 88 ? 18.378 -4.591 -8.783 1.00 68.62 88 ASN A O 1
ATOM 712 N N . GLY A 1 89 ? 19.421 -2.766 -9.566 1.00 75.75 89 GLY A N 1
ATOM 713 C CA . GLY A 1 89 ? 18.379 -2.351 -10.508 1.00 75.75 89 GLY A CA 1
ATOM 714 C C . GLY A 1 89 ? 17.490 -1.212 -10.001 1.00 75.75 89 GLY A C 1
ATOM 715 O O . GLY A 1 89 ? 17.713 -0.625 -8.935 1.00 75.75 89 GLY A O 1
ATOM 716 N N . THR A 1 90 ? 16.478 -0.858 -10.791 1.00 82.75 90 THR A N 1
ATOM 717 C CA . THR A 1 90 ? 15.532 0.211 -10.450 1.00 82.75 90 THR A CA 1
ATOM 718 C C . THR A 1 90 ? 14.501 -0.281 -9.436 1.00 82.75 90 THR A C 1
ATOM 720 O O . THR A 1 90 ? 14.035 -1.420 -9.480 1.00 82.75 90 THR A O 1
ATOM 723 N N . ARG A 1 91 ? 14.171 0.574 -8.468 1.00 85.00 91 ARG A N 1
ATOM 724 C CA . ARG A 1 91 ? 13.285 0.246 -7.353 1.00 85.00 91 ARG A CA 1
ATOM 725 C C . ARG A 1 91 ? 12.244 1.333 -7.146 1.00 85.00 91 ARG A C 1
ATOM 727 O O . ARG A 1 91 ? 12.568 2.520 -7.185 1.00 85.00 91 ARG A O 1
ATOM 734 N N . LEU A 1 92 ? 11.009 0.930 -6.869 1.00 83.56 92 LEU A N 1
ATOM 735 C CA . LEU A 1 92 ? 9.961 1.832 -6.413 1.00 83.56 92 LEU A CA 1
ATOM 736 C C . LEU A 1 92 ? 9.998 1.864 -4.887 1.00 83.56 92 LEU A C 1
ATOM 738 O O . LEU A 1 92 ? 9.909 0.832 -4.219 1.00 83.56 92 LEU A O 1
ATOM 742 N N . THR A 1 93 ? 10.142 3.060 -4.333 1.00 84.81 93 THR A N 1
ATOM 743 C CA . THR A 1 93 ? 10.093 3.287 -2.890 1.00 84.81 93 THR A CA 1
ATOM 744 C C . THR A 1 93 ? 8.956 4.224 -2.562 1.00 84.81 93 THR A C 1
ATOM 746 O O . THR A 1 93 ? 8.643 5.129 -3.333 1.00 84.81 93 THR A O 1
ATOM 749 N N . GLY A 1 94 ? 8.353 4.055 -1.397 1.00 81.56 94 GLY A N 1
ATOM 750 C CA . GLY A 1 94 ? 7.328 4.990 -0.983 1.00 81.56 94 GLY A CA 1
ATOM 751 C C . GLY A 1 94 ? 6.970 4.882 0.477 1.00 81.56 94 GLY A C 1
ATOM 752 O O . GLY A 1 94 ? 7.350 3.941 1.180 1.00 81.56 94 GLY A O 1
ATOM 753 N N . LYS A 1 95 ? 6.252 5.910 0.913 1.00 83.31 95 LYS A N 1
ATOM 754 C CA . LYS A 1 95 ? 5.701 6.052 2.245 1.00 83.31 95 LYS A CA 1
ATOM 755 C C . LYS A 1 95 ? 4.218 6.386 2.143 1.00 83.31 95 LYS A C 1
ATOM 757 O O . LYS A 1 95 ? 3.832 7.224 1.330 1.00 83.31 95 LYS A O 1
ATOM 762 N N . ALA A 1 96 ? 3.400 5.760 2.976 1.00 81.62 96 ALA A N 1
ATOM 763 C CA . ALA A 1 96 ? 2.029 6.187 3.232 1.00 81.62 96 ALA A CA 1
ATOM 764 C C . ALA A 1 96 ? 1.844 6.446 4.716 1.00 81.62 96 ALA A C 1
ATOM 766 O O . ALA A 1 96 ? 2.428 5.754 5.545 1.00 81.62 96 ALA A O 1
ATOM 767 N N . LYS A 1 97 ? 0.971 7.393 5.030 1.00 84.75 97 LYS A N 1
ATOM 768 C CA . LYS A 1 97 ? 0.386 7.581 6.346 1.00 84.75 97 LYS A CA 1
ATOM 769 C C . LYS A 1 97 ? -1.122 7.666 6.159 1.00 84.75 97 LYS A C 1
ATOM 771 O O . LYS A 1 97 ? -1.598 8.599 5.522 1.00 84.75 97 LYS A O 1
ATOM 776 N N . VAL A 1 98 ? -1.848 6.677 6.668 1.00 81.94 98 VAL A N 1
ATOM 777 C CA . VAL A 1 98 ? -3.294 6.517 6.473 1.00 81.94 98 VAL A CA 1
ATOM 778 C C . VAL A 1 98 ? -3.969 6.575 7.826 1.00 81.94 98 VAL A C 1
ATOM 780 O O . VAL A 1 98 ? -3.601 5.819 8.725 1.00 81.94 98 VAL A O 1
ATOM 783 N N . HIS A 1 99 ? -4.930 7.478 7.976 1.00 84.44 99 HIS A N 1
ATOM 784 C CA . HIS A 1 99 ? -5.695 7.600 9.204 1.00 84.44 99 HIS A CA 1
ATOM 785 C C . HIS A 1 99 ? -6.548 6.348 9.429 1.00 84.44 99 HIS A C 1
ATOM 787 O O . HIS A 1 99 ? -7.125 5.789 8.492 1.00 84.44 99 HIS A O 1
ATOM 793 N N . ARG A 1 100 ? -6.657 5.916 10.686 1.00 79.94 100 ARG A N 1
ATOM 794 C CA . ARG A 1 100 ? -7.352 4.685 11.083 1.00 79.94 100 ARG A CA 1
ATOM 795 C C . ARG A 1 100 ? -8.819 4.635 10.673 1.00 79.94 100 ARG A C 1
ATOM 797 O O . ARG A 1 100 ? -9.328 3.556 10.398 1.00 79.94 100 ARG A O 1
ATOM 804 N N . SER A 1 101 ? -9.483 5.786 10.550 1.00 80.88 101 SER A N 1
ATOM 805 C CA . SER A 1 101 ? -10.878 5.863 10.084 1.00 80.88 101 SER A CA 1
ATOM 806 C C . SER A 1 101 ? -11.078 5.337 8.656 1.00 80.88 101 SER A C 1
ATOM 808 O O . SER A 1 101 ? -12.206 5.049 8.260 1.00 80.88 101 SER A O 1
ATOM 810 N N . LEU A 1 102 ? -9.997 5.215 7.879 1.00 79.38 102 LEU A N 1
ATOM 811 C CA . LEU A 1 102 ? -9.999 4.700 6.510 1.00 79.38 102 LEU A CA 1
ATOM 812 C C . LEU A 1 102 ? -9.543 3.234 6.426 1.00 79.38 102 LEU A C 1
ATOM 814 O O . LEU A 1 102 ? -9.422 2.687 5.330 1.00 79.38 102 LEU A O 1
ATOM 818 N N . LEU A 1 103 ? -9.250 2.595 7.558 1.00 82.44 103 LEU A N 1
ATOM 819 C CA . LEU A 1 103 ? -8.775 1.217 7.625 1.00 82.44 103 LEU A CA 1
ATOM 820 C C . LEU A 1 103 ? -9.884 0.286 8.127 1.00 82.44 103 LEU A C 1
ATOM 822 O O . LEU A 1 103 ? -10.829 0.736 8.782 1.00 82.44 103 LEU A O 1
ATOM 826 N N . PRO A 1 104 ? -9.786 -1.026 7.858 1.00 82.75 104 PRO A N 1
ATOM 827 C CA . PRO A 1 104 ? -10.607 -1.996 8.560 1.00 82.75 104 PRO A CA 1
ATOM 828 C C . PRO A 1 104 ? -10.348 -1.892 10.076 1.00 82.75 104 PRO A C 1
ATOM 830 O O . PRO A 1 104 ? -9.188 -1.775 10.477 1.00 82.75 104 PRO A O 1
ATOM 833 N N . PRO A 1 105 ? -11.388 -1.963 10.925 1.00 78.19 105 PRO A N 1
ATOM 834 C CA . PRO A 1 105 ? -11.256 -1.826 12.379 1.00 78.19 105 PRO A CA 1
ATOM 835 C C . PRO A 1 105 ? -10.350 -2.897 13.004 1.00 78.19 105 PRO A C 1
ATOM 837 O O . PRO A 1 105 ? -9.689 -2.649 14.011 1.00 78.19 105 PRO A O 1
ATOM 840 N N . ARG A 1 106 ? -10.282 -4.089 12.399 1.00 83.06 106 ARG A N 1
ATOM 841 C CA . ARG A 1 106 ? -9.420 -5.177 12.862 1.00 83.06 106 ARG A CA 1
ATOM 842 C C . ARG A 1 106 ? -8.705 -5.840 11.695 1.00 83.06 106 ARG A C 1
ATOM 844 O O . ARG A 1 106 ? -9.238 -6.750 11.076 1.00 83.06 106 ARG A O 1
ATOM 851 N N . ILE A 1 107 ? -7.483 -5.406 11.415 1.00 83.50 107 ILE A N 1
ATOM 852 C CA . ILE A 1 107 ? -6.703 -5.943 10.297 1.00 83.50 107 ILE A CA 1
ATOM 853 C C . ILE A 1 107 ? -6.210 -7.349 10.662 1.00 83.50 107 ILE A C 1
ATOM 855 O O . ILE A 1 107 ? -5.332 -7.522 11.511 1.00 83.50 107 ILE A O 1
ATOM 859 N N . THR A 1 108 ? -6.784 -8.363 10.024 1.00 83.50 108 THR A N 1
ATOM 860 C CA . THR A 1 108 ? -6.462 -9.781 10.248 1.00 83.50 108 THR A CA 1
ATOM 861 C C . THR A 1 108 ? -5.571 -10.339 9.148 1.00 83.50 108 THR A C 1
ATOM 863 O O . THR A 1 108 ? -4.753 -11.227 9.413 1.00 83.50 108 THR A O 1
ATOM 866 N N . LEU A 1 109 ? -5.649 -9.751 7.953 1.00 84.44 109 LEU A N 1
ATOM 867 C CA . LEU A 1 109 ? -4.803 -10.067 6.814 1.00 84.44 109 LEU A CA 1
ATOM 868 C C . LEU A 1 109 ? -4.115 -8.810 6.290 1.00 84.44 109 LEU A C 1
ATOM 870 O O . LEU A 1 109 ? -4.746 -7.790 6.009 1.00 84.44 109 LEU A O 1
ATOM 874 N N . VAL A 1 110 ? -2.811 -8.937 6.092 1.00 87.00 110 VAL A N 1
ATOM 875 C CA . VAL A 1 110 ? -1.985 -7.969 5.387 1.00 87.00 110 VAL A CA 1
ATOM 876 C C . VAL A 1 110 ? -1.294 -8.693 4.249 1.00 87.00 110 VAL A C 1
ATOM 878 O O . VAL A 1 110 ? -0.603 -9.681 4.483 1.00 87.00 110 VAL A O 1
ATOM 881 N N . ASN A 1 111 ? -1.438 -8.203 3.027 1.00 86.50 111 ASN A N 1
ATOM 882 C CA . ASN A 1 111 ? -0.730 -8.747 1.876 1.00 86.50 111 ASN A CA 1
ATOM 883 C C . ASN A 1 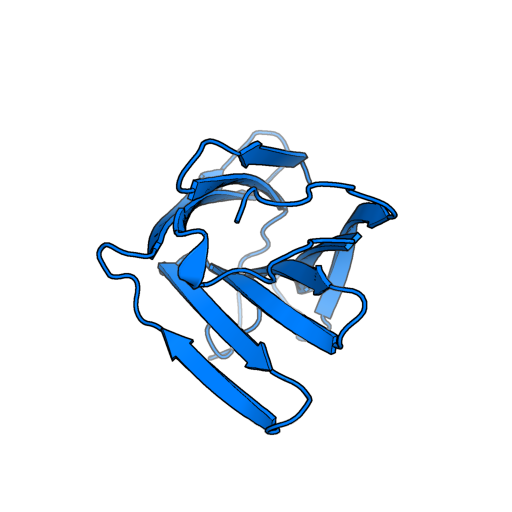111 ? -0.209 -7.606 1.010 1.00 86.50 111 ASN 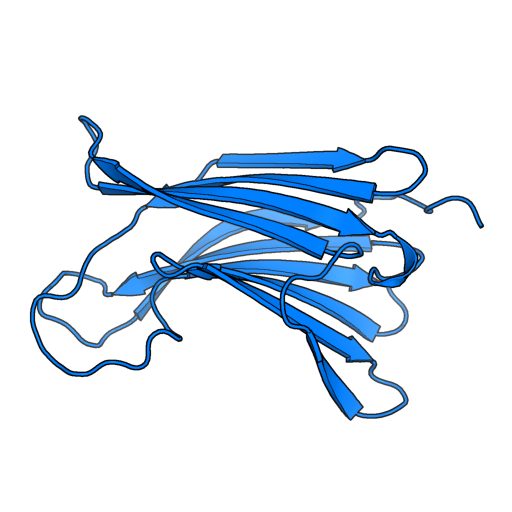A C 1
ATOM 885 O O . ASN A 1 111 ? -0.929 -6.639 0.787 1.00 86.50 111 ASN A O 1
ATOM 889 N N . ALA A 1 112 ? 1.021 -7.702 0.520 1.00 87.25 112 ALA A N 1
ATOM 890 C CA . ALA A 1 112 ? 1.502 -6.800 -0.503 1.00 87.25 112 ALA A CA 1
ATOM 891 C C . ALA A 1 112 ? 2.275 -7.507 -1.612 1.00 87.25 112 ALA A C 1
ATOM 893 O O . ALA A 1 112 ? 3.079 -8.418 -1.378 1.00 87.25 112 ALA A O 1
ATOM 894 N N . ALA A 1 113 ? 2.074 -6.982 -2.814 1.00 86.56 113 ALA A N 1
ATOM 895 C CA . ALA A 1 113 ? 2.704 -7.435 -4.038 1.00 86.56 113 ALA A CA 1
ATOM 896 C C . ALA A 1 113 ? 3.262 -6.242 -4.809 1.00 86.56 113 ALA A C 1
ATOM 898 O O . ALA A 1 113 ? 2.640 -5.175 -4.849 1.00 86.56 113 ALA A O 1
ATOM 899 N N . SER A 1 114 ? 4.411 -6.434 -5.451 1.00 86.00 114 SER A N 1
ATOM 900 C CA . SER A 1 114 ? 4.794 -5.594 -6.583 1.00 86.00 114 SER A CA 1
ATOM 901 C C . SER A 1 114 ? 4.301 -6.226 -7.873 1.00 86.00 114 SER A C 1
ATOM 903 O O . SER A 1 114 ? 4.493 -7.419 -8.092 1.00 86.00 114 SER A O 1
ATOM 905 N N . VAL A 1 115 ? 3.670 -5.407 -8.703 1.00 83.31 115 VAL A N 1
ATOM 906 C CA . VAL A 1 115 ? 3.229 -5.757 -10.049 1.00 83.31 115 VAL A CA 1
ATOM 907 C C . VAL A 1 115 ? 4.101 -4.974 -11.014 1.00 83.31 115 VAL A C 1
ATOM 909 O O . VAL A 1 115 ? 4.248 -3.759 -10.862 1.00 83.31 115 VAL A O 1
ATOM 912 N N . HIS A 1 116 ? 4.725 -5.684 -11.942 1.00 78.25 116 HIS A N 1
ATOM 913 C CA . HIS A 1 116 ? 5.579 -5.114 -12.978 1.00 78.25 116 HIS A CA 1
ATOM 914 C C . HIS A 1 116 ? 5.576 -6.035 -14.203 1.00 78.25 116 HIS A C 1
ATOM 916 O O . HIS A 1 116 ? 5.207 -7.207 -14.088 1.00 78.25 116 HIS A O 1
ATOM 922 N N . PRO A 1 117 ? 5.976 -5.563 -15.393 1.00 75.94 117 PRO A N 1
ATOM 923 C CA . PRO A 1 117 ? 6.154 -6.454 -16.527 1.00 75.94 117 PRO A CA 1
ATOM 924 C C . PRO A 1 117 ? 7.319 -7.423 -16.276 1.00 75.94 117 PRO A C 1
ATOM 926 O O . PRO A 1 117 ? 8.259 -7.100 -15.546 1.00 75.94 117 PRO A O 1
ATOM 929 N N . ALA A 1 118 ? 7.290 -8.586 -16.931 1.00 80.12 118 ALA A N 1
ATOM 930 C CA . ALA A 1 118 ? 8.386 -9.561 -16.870 1.00 80.12 118 ALA A CA 1
ATOM 931 C C . ALA A 1 118 ? 9.722 -8.976 -17.367 1.00 80.12 118 ALA A C 1
ATOM 933 O O . ALA A 1 118 ? 10.807 -9.326 -16.910 1.00 80.12 118 ALA A O 1
ATOM 934 N N . ASN A 1 119 ? 9.653 -8.062 -18.334 1.00 79.94 119 ASN A N 1
ATOM 935 C CA . ASN A 1 119 ? 10.761 -7.218 -18.761 1.00 79.94 119 ASN A CA 1
ATOM 936 C C . ASN A 1 119 ? 10.231 -5.963 -19.465 1.00 79.94 119 ASN A C 1
ATOM 938 O O . ASN A 1 119 ? 9.048 -5.854 -19.782 1.00 79.94 119 ASN A O 1
ATOM 942 N N . SER A 1 120 ? 11.129 -5.031 -19.782 1.00 74.19 120 SER A N 1
ATOM 943 C CA . SER A 1 120 ? 10.773 -3.742 -20.383 1.00 74.19 120 SER A CA 1
ATOM 944 C C . SER A 1 120 ? 10.123 -3.826 -21.773 1.00 74.19 120 SER A C 1
ATOM 946 O O . SER A 1 120 ? 9.654 -2.810 -22.275 1.00 74.19 120 SER A O 1
ATOM 948 N N . SER A 1 121 ? 10.093 -4.995 -22.418 1.00 75.94 121 SER A N 1
ATOM 949 C CA . SER A 1 121 ? 9.575 -5.173 -23.784 1.00 75.94 121 SER A CA 1
ATOM 950 C C . SER A 1 121 ? 8.296 -6.015 -23.856 1.00 75.94 121 SER A C 1
ATOM 952 O O . SER A 1 121 ? 7.780 -6.236 -24.949 1.00 75.94 121 SER A O 1
ATOM 954 N N . THR A 1 122 ? 7.777 -6.497 -22.724 1.00 71.19 122 THR A N 1
ATOM 955 C CA . THR A 1 122 ? 6.599 -7.378 -22.676 1.00 71.19 122 THR A CA 1
ATOM 956 C C . THR A 1 122 ? 5.408 -6.728 -21.988 1.00 71.19 122 THR A C 1
ATOM 958 O O . THR A 1 122 ? 5.579 -5.931 -21.074 1.00 71.19 122 THR A O 1
ATOM 961 N N . SER A 1 123 ? 4.203 -7.169 -22.354 1.00 70.06 123 SER A N 1
ATOM 962 C CA . SER A 1 123 ? 2.955 -6.870 -21.637 1.00 70.06 123 SER A CA 1
ATOM 963 C C . SER A 1 123 ? 2.564 -7.922 -20.593 1.00 70.06 123 SER A C 1
ATOM 965 O O . SER A 1 123 ? 1.554 -7.767 -19.910 1.00 70.06 123 SER A O 1
ATOM 967 N N . THR A 1 124 ? 3.306 -9.028 -20.507 1.00 78.50 124 THR A N 1
ATOM 968 C CA . THR A 1 124 ? 3.075 -10.069 -19.501 1.00 78.50 124 THR A CA 1
ATOM 969 C C . THR A 1 124 ? 3.447 -9.529 -18.128 1.00 78.50 124 THR A C 1
ATOM 971 O O . THR A 1 124 ? 4.572 -9.065 -17.938 1.00 78.50 124 THR A O 1
ATOM 974 N N . LEU A 1 125 ? 2.505 -9.600 -17.189 1.00 76.50 125 LEU A N 1
ATOM 975 C CA . LEU A 1 125 ? 2.691 -9.133 -15.821 1.00 76.50 125 LEU A CA 1
ATOM 976 C C . LEU A 1 125 ? 3.266 -10.237 -14.941 1.00 76.50 125 LEU A C 1
ATOM 978 O O . LEU A 1 125 ? 2.824 -11.386 -14.991 1.00 76.50 125 LEU A O 1
ATOM 982 N N . GLU A 1 126 ? 4.201 -9.842 -14.092 1.00 79.31 126 GLU A N 1
ATOM 983 C CA . GLU A 1 126 ? 4.703 -10.639 -12.988 1.00 79.31 126 GLU A CA 1
ATOM 984 C C . GLU A 1 126 ? 4.200 -10.059 -11.669 1.00 79.31 126 GLU A C 1
ATOM 986 O O . GLU A 1 126 ? 4.107 -8.843 -11.474 1.00 79.31 126 GLU A O 1
ATOM 991 N N . TYR A 1 127 ? 3.829 -10.974 -10.776 1.00 78.38 127 TYR A N 1
ATOM 992 C CA . TYR A 1 127 ? 3.368 -10.667 -9.434 1.00 78.38 127 TYR A CA 1
ATOM 993 C C . TYR A 1 127 ? 4.386 -11.193 -8.447 1.00 78.38 127 TYR A C 1
ATOM 995 O O . TYR A 1 127 ? 4.438 -12.385 -8.140 1.00 78.38 127 TYR A O 1
ATOM 1003 N N . ASP A 1 128 ? 5.137 -10.265 -7.891 1.00 76.81 128 ASP A N 1
ATOM 1004 C CA . ASP A 1 128 ? 6.074 -10.552 -6.831 1.00 76.81 128 ASP A CA 1
ATOM 1005 C C . ASP A 1 128 ? 5.350 -10.391 -5.487 1.00 76.81 128 ASP A C 1
ATOM 1007 O O . ASP A 1 128 ? 5.407 -9.350 -4.819 1.00 76.81 128 ASP A O 1
ATOM 1011 N N . ASN A 1 129 ? 4.630 -11.449 -5.097 1.00 67.81 129 ASN A N 1
ATOM 1012 C CA . ASN A 1 129 ? 4.014 -11.590 -3.775 1.00 67.81 129 ASN A CA 1
ATOM 1013 C C . ASN A 1 129 ? 5.110 -11.731 -2.722 1.00 67.81 129 ASN A C 1
ATOM 1015 O O . ASN A 1 129 ? 5.664 -12.808 -2.509 1.00 67.81 129 ASN A O 1
ATOM 1019 N N . MET A 1 130 ? 5.439 -10.626 -2.063 1.00 65.69 130 MET A N 1
ATOM 1020 C CA . MET A 1 130 ? 6.653 -10.550 -1.252 1.00 65.69 130 MET A CA 1
ATOM 1021 C C . MET A 1 130 ? 6.412 -10.141 0.197 1.00 65.69 130 MET A C 1
ATOM 1023 O O . MET A 1 130 ? 7.372 -10.023 0.960 1.00 65.69 130 MET A O 1
ATOM 1027 N N . TYR A 1 131 ? 5.157 -9.934 0.599 1.00 65.38 131 TYR A N 1
ATOM 1028 C CA . TYR A 1 131 ? 4.810 -9.673 1.989 1.00 65.38 131 TYR A CA 1
ATOM 1029 C C . TYR A 1 131 ? 3.415 -10.205 2.304 1.00 65.38 131 TYR A C 1
ATOM 1031 O O . TYR A 1 131 ? 2.437 -9.776 1.705 1.00 65.38 131 TYR A O 1
ATOM 1039 N N . SER A 1 132 ? 3.310 -11.131 3.252 1.00 75.12 132 SER A N 1
ATOM 1040 C CA . SER A 1 132 ? 2.024 -11.617 3.745 1.00 75.12 132 SER A CA 1
ATOM 1041 C C . SER A 1 132 ? 2.120 -11.823 5.245 1.00 75.12 132 SER A C 1
ATOM 1043 O O . SER A 1 132 ? 3.001 -12.542 5.714 1.00 75.12 132 SER A O 1
ATOM 1045 N N . ILE A 1 133 ? 1.210 -11.206 5.992 1.00 71.81 133 ILE A N 1
ATOM 1046 C CA . ILE A 1 133 ? 1.011 -11.483 7.407 1.00 71.81 133 ILE A CA 1
ATOM 1047 C C . ILE A 1 133 ? -0.433 -11.916 7.612 1.00 71.81 133 ILE A C 1
ATOM 1049 O O . ILE A 1 133 ? -1.375 -11.171 7.346 1.00 71.81 133 ILE A O 1
ATOM 1053 N N . THR A 1 134 ? -0.587 -13.134 8.113 1.00 60.91 134 THR A N 1
ATOM 1054 C CA . THR A 1 134 ? -1.849 -13.673 8.619 1.00 60.91 134 THR A CA 1
ATOM 1055 C C . THR A 1 134 ? -1.886 -13.510 10.132 1.00 60.91 134 THR A C 1
ATOM 1057 O O . THR A 1 134 ? -0.850 -13.658 10.779 1.00 60.91 134 THR A O 1
ATOM 1060 N N . ASN A 1 135 ? -3.063 -13.251 10.704 1.00 58.81 135 ASN A N 1
ATOM 1061 C CA . ASN A 1 135 ? -3.230 -12.956 12.131 1.00 58.81 135 ASN A CA 1
ATOM 1062 C C . ASN A 1 135 ? -2.427 -11.727 12.575 1.00 58.81 135 ASN A C 1
ATOM 1064 O O . ASN A 1 135 ? -1.843 -11.726 13.656 1.00 58.81 135 ASN A O 1
ATOM 1068 N N . TYR A 1 136 ? -2.406 -10.673 11.749 1.00 59.69 136 TYR A N 1
ATOM 1069 C CA . TYR A 1 136 ? -1.677 -9.440 12.072 1.00 59.69 136 TYR A CA 1
ATOM 1070 C C . TYR A 1 136 ? -2.121 -8.833 13.415 1.00 59.69 136 TYR A C 1
ATOM 1072 O O . TYR A 1 136 ? -1.331 -8.184 14.092 1.00 59.69 136 TYR A O 1
ATOM 1080 N N . GLY A 1 137 ? -3.350 -9.130 13.853 1.00 53.75 137 G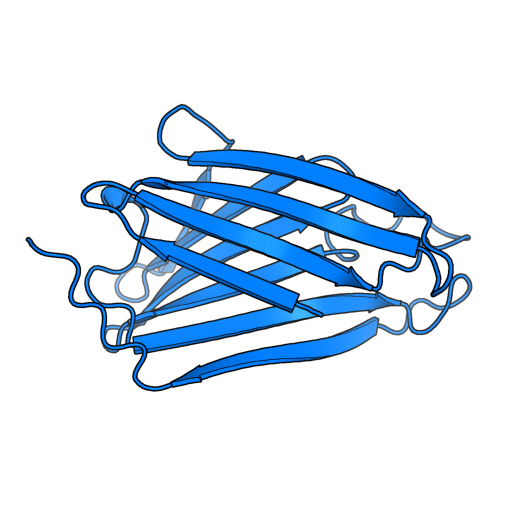LY A N 1
ATOM 1081 C CA . GLY A 1 137 ? -3.718 -9.087 15.269 1.00 53.75 137 GLY A CA 1
ATOM 1082 C C . GLY A 1 137 ? -3.833 -7.684 15.856 1.00 53.75 137 GLY A C 1
ATOM 1083 O O . GLY A 1 137 ? -4.071 -7.558 17.055 1.00 53.75 137 GLY A O 1
ATOM 1084 N N . ILE A 1 138 ? -3.725 -6.637 15.036 1.00 55.53 138 ILE A N 1
ATOM 1085 C CA . ILE A 1 138 ? -3.995 -5.274 15.477 1.00 55.53 138 ILE A CA 1
ATOM 1086 C C . ILE A 1 138 ? -5.514 -5.111 15.554 1.00 55.53 138 ILE A C 1
ATOM 1088 O O . ILE A 1 138 ? -6.190 -4.842 14.559 1.00 55.53 138 ILE A O 1
ATOM 1092 N N . ALA A 1 139 ? -6.053 -5.307 16.757 1.00 50.81 139 ALA A N 1
ATOM 1093 C CA . ALA A 1 139 ? -7.247 -4.587 17.163 1.00 50.81 139 ALA A CA 1
ATOM 1094 C C . ALA A 1 139 ? -6.824 -3.121 17.265 1.00 50.81 139 ALA A C 1
ATOM 1096 O O . ALA A 1 139 ? -6.046 -2.761 18.151 1.00 50.81 139 ALA A O 1
ATOM 1097 N N . LEU A 1 140 ? -7.240 -2.302 16.302 1.00 49.16 140 LEU A N 1
ATOM 1098 C CA . LEU A 1 140 ? -7.093 -0.866 16.470 1.00 49.16 140 LEU A CA 1
ATOM 1099 C C . LEU A 1 140 ? -8.037 -0.497 17.626 1.00 49.16 140 LEU A C 1
ATOM 1101 O O . LEU A 1 140 ? -9.192 -0.921 17.584 1.00 49.16 140 LEU A O 1
ATOM 1105 N N . PRO A 1 141 ? -7.554 0.165 18.691 1.00 44.47 141 PRO A N 1
ATOM 1106 C CA . PRO A 1 141 ? -8.417 0.544 19.801 1.00 44.47 141 PRO A CA 1
ATOM 1107 C C . PRO A 1 141 ? -9.567 1.412 19.279 1.00 44.47 141 PRO A C 1
ATOM 1109 O O . PRO A 1 141 ? -9.334 2.257 18.404 1.00 44.47 141 PRO A O 1
ATOM 1112 N N . ASP A 1 142 ? -10.766 1.144 19.809 1.00 45.03 142 ASP A N 1
ATOM 1113 C CA . ASP A 1 142 ? -12.026 1.821 19.467 1.00 45.03 142 ASP A CA 1
ATOM 1114 C C . ASP A 1 142 ? -11.906 3.357 19.468 1.00 45.03 142 ASP A C 1
ATOM 1116 O O . ASP A 1 142 ? -11.192 3.915 20.341 1.00 45.03 142 ASP A O 1
#